Protein AF-A0A815DL14-F1 (afdb_monomer)

Mean predicted aligned error: 6.33 Å

pLDDT: mean 83.84, std 13.11, range [39.69, 95.31]

Nearest PDB structures (foldseek):
  3ohe-assembly1_B  TM=3.642E-01  e=9.836E-01  Marinobacter nauticus VT8
  4ux9-assembly2_B  TM=3.937E-01  e=1.873E+00  Homo sapiens
  3d70-assembly1_A-2  TM=2.519E-01  e=2.424E+00  synthetic construct
  8ozo-assembly1_A  TM=4.223E-01  e=8.244E+00  Populus tremula
  8eau-assembly1_a  TM=2.184E-01  e=8.244E+00  Saccharomyces cerevisiae

Foldseek 3Di:
DFWDKDKDKDQPLVDPDPDADDPVRVVVLLVQLQVCCCVPFVKHWDDDQDFDDDPVCSSRGMTMTTITGDQVQQWDQDPVRDTHHHDPVCSHVSVNVVSVVSSNVVRVVVVPD

Organism: NCBI:txid433720

Structure (mmCIF, N/CA/C/O backbone):
data_AF-A0A815DL14-F1
#
_entry.id   AF-A0A815DL14-F1
#
loop_
_atom_site.group_PDB
_atom_site.id
_atom_site.type_symbol
_atom_site.label_atom_id
_atom_site.label_alt_id
_atom_site.label_comp_id
_atom_site.label_asym_id
_atom_site.label_entity_id
_atom_site.label_seq_id
_atom_site.pdbx_PDB_ins_code
_atom_site.Cartn_x
_atom_site.Cartn_y
_atom_site.Cartn_z
_atom_site.occupancy
_atom_site.B_iso_or_equiv
_atom_site.auth_seq_id
_atom_site.auth_comp_id
_atom_site.auth_asym_id
_atom_site.auth_atom_id
_atom_site.pdbx_PDB_model_num
ATOM 1 N N . MET A 1 1 ? -15.765 -5.908 14.281 1.00 65.44 1 MET A N 1
ATOM 2 C CA . MET A 1 1 ? -15.862 -4.684 13.451 1.00 65.44 1 MET A CA 1
ATOM 3 C C . MET A 1 1 ? -15.475 -5.097 12.041 1.00 65.44 1 MET 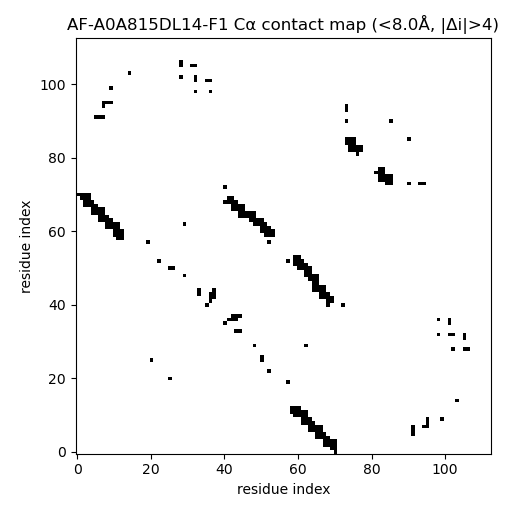A C 1
ATOM 5 O O . MET A 1 1 ? -14.468 -5.789 11.940 1.00 65.44 1 MET A O 1
ATOM 9 N N . PRO A 1 2 ? -16.282 -4.806 11.007 1.00 83.56 2 PRO A N 1
ATOM 10 C CA . PRO A 1 2 ? -15.973 -5.250 9.649 1.00 83.56 2 PRO A CA 1
ATOM 11 C C . PRO A 1 2 ? -14.632 -4.670 9.198 1.00 83.56 2 PRO A C 1
ATOM 13 O O . PRO A 1 2 ? -14.246 -3.587 9.651 1.00 83.56 2 PRO A O 1
ATOM 16 N N . ASN A 1 3 ? -13.929 -5.392 8.328 1.00 88.38 3 ASN A N 1
ATOM 17 C CA . ASN A 1 3 ? -12.731 -4.860 7.692 1.00 88.38 3 ASN A CA 1
ATOM 18 C C . ASN A 1 3 ? -13.071 -3.597 6.891 1.00 88.38 3 ASN A C 1
ATOM 20 O O . ASN A 1 3 ? -14.190 -3.438 6.401 1.00 88.38 3 ASN A O 1
ATOM 24 N N . TYR A 1 4 ? -12.103 -2.693 6.789 1.00 92.19 4 TYR A N 1
ATOM 25 C CA . TYR A 1 4 ? -12.218 -1.498 5.964 1.00 92.19 4 TYR A CA 1
ATOM 26 C C . TYR A 1 4 ? -11.618 -1.781 4.591 1.00 92.19 4 TYR A C 1
ATOM 28 O O . TYR A 1 4 ? -10.542 -2.368 4.494 1.00 92.19 4 TYR A O 1
ATOM 36 N N . GLU A 1 5 ? -12.320 -1.370 3.545 1.00 93.50 5 GLU A N 1
ATOM 37 C CA . GLU A 1 5 ? -11.875 -1.492 2.163 1.00 93.50 5 GLU A CA 1
ATOM 38 C C . GLU A 1 5 ? -11.507 -0.111 1.625 1.00 93.50 5 GLU A C 1
ATOM 40 O O . GLU A 1 5 ? -12.240 0.860 1.829 1.00 93.50 5 GLU A O 1
ATOM 45 N N . THR A 1 6 ? -10.370 -0.009 0.937 1.00 93.19 6 THR A N 1
ATOM 46 C CA . THR A 1 6 ? -9.959 1.247 0.305 1.00 93.19 6 THR A CA 1
ATOM 47 C C . THR A 1 6 ? -9.039 1.046 -0.890 1.00 93.19 6 THR A C 1
ATOM 49 O O . THR A 1 6 ? -8.495 -0.037 -1.110 1.00 93.19 6 THR A O 1
ATOM 52 N N . LYS A 1 7 ? -8.861 2.127 -1.655 1.00 93.06 7 LYS A N 1
ATOM 53 C CA . LYS A 1 7 ? -7.960 2.201 -2.806 1.00 93.06 7 LYS A CA 1
ATOM 54 C C . LYS A 1 7 ? -6.868 3.231 -2.551 1.00 93.06 7 LYS A C 1
ATOM 56 O O . LYS A 1 7 ? -7.162 4.394 -2.242 1.00 93.06 7 LYS A O 1
ATOM 61 N N . VAL A 1 8 ? -5.623 2.812 -2.741 1.00 91.50 8 VAL A N 1
ATOM 62 C CA . VAL A 1 8 ? -4.442 3.670 -2.631 1.00 91.50 8 VAL A CA 1
ATOM 63 C C . VAL A 1 8 ? -3.665 3.627 -3.934 1.00 91.50 8 VAL A C 1
ATOM 65 O O . VAL A 1 8 ? -3.475 2.561 -4.508 1.00 91.50 8 VAL A O 1
ATOM 68 N N . THR A 1 9 ? -3.214 4.793 -4.380 1.00 90.38 9 THR A N 1
ATOM 69 C CA . THR A 1 9 ? -2.229 4.933 -5.449 1.00 90.38 9 THR A CA 1
ATOM 70 C C . THR A 1 9 ? -1.018 5.630 -4.847 1.00 90.38 9 THR A C 1
ATOM 72 O O . THR A 1 9 ? -1.195 6.619 -4.135 1.00 90.38 9 THR A O 1
ATOM 75 N N . ILE A 1 10 ? 0.175 5.111 -5.107 1.00 89.44 10 ILE A N 1
ATOM 76 C CA . ILE A 1 10 ? 1.445 5.768 -4.790 1.00 89.44 10 ILE A CA 1
ATOM 77 C C . ILE A 1 10 ? 2.161 6.076 -6.099 1.00 89.44 10 ILE A C 1
ATOM 79 O O . ILE A 1 10 ? 2.204 5.214 -6.980 1.00 89.44 10 ILE A O 1
ATOM 83 N N . SER A 1 11 ? 2.671 7.298 -6.231 1.00 88.81 11 SER A N 1
ATOM 84 C CA . SER A 1 11 ? 3.513 7.662 -7.365 1.00 88.81 11 SER A CA 1
ATOM 85 C C . SER A 1 11 ? 4.927 7.167 -7.100 1.00 88.81 11 SER A C 1
ATOM 87 O O . SER A 1 11 ? 5.386 7.221 -5.963 1.00 88.81 11 SER A O 1
ATOM 89 N N . MET A 1 12 ? 5.644 6.699 -8.112 1.00 86.31 12 MET A N 1
ATOM 90 C CA . MET A 1 12 ? 7.053 6.348 -7.937 1.00 86.31 12 MET A CA 1
ATOM 91 C C . MET A 1 12 ? 7.929 7.597 -7.794 1.00 86.31 12 MET A C 1
ATOM 93 O O . MET A 1 12 ? 8.927 7.548 -7.082 1.00 86.31 12 MET A O 1
ATOM 97 N N . SER A 1 13 ? 7.491 8.736 -8.342 1.00 84.56 13 SER A N 1
ATOM 98 C CA . SER A 1 13 ? 8.124 10.048 -8.138 1.00 84.56 13 SER A CA 1
ATOM 99 C C . SER A 1 13 ? 8.047 10.570 -6.697 1.00 84.56 13 SER A C 1
ATOM 101 O O . SER A 1 13 ? 8.758 11.506 -6.343 1.00 84.56 13 SER A O 1
ATOM 103 N N . ASP A 1 14 ? 7.234 9.949 -5.834 1.00 84.50 14 ASP A N 1
ATOM 104 C CA . ASP A 1 14 ? 7.209 10.236 -4.394 1.00 84.50 14 ASP A CA 1
ATOM 105 C C . ASP A 1 14 ? 8.473 9.759 -3.652 1.00 84.50 14 ASP A C 1
ATOM 107 O O . ASP A 1 14 ? 8.645 10.076 -2.471 1.00 84.50 14 ASP A O 1
ATOM 111 N N . PHE A 1 15 ? 9.311 8.950 -4.303 1.00 86.06 15 PHE A N 1
ATOM 112 C CA . PHE A 1 15 ? 10.487 8.324 -3.714 1.00 86.06 15 PHE A CA 1
ATOM 113 C C . PHE A 1 15 ? 11.747 8.802 -4.446 1.00 86.06 15 PHE A C 1
ATOM 115 O O . PHE A 1 15 ? 11.778 8.860 -5.673 1.00 86.06 15 PHE A O 1
ATOM 122 N N . GLU A 1 16 ? 12.802 9.129 -3.697 1.00 77.75 16 GLU A N 1
ATOM 123 C CA . GLU A 1 16 ? 14.108 9.495 -4.260 1.00 77.75 16 GLU A CA 1
ATOM 124 C C . GLU A 1 16 ? 14.792 8.244 -4.839 1.00 77.75 16 GLU A C 1
ATOM 126 O O . GLU A 1 16 ? 15.563 7.555 -4.170 1.00 77.75 16 GLU A O 1
ATOM 131 N N . LEU A 1 17 ? 14.448 7.897 -6.080 1.00 75.81 17 LEU A N 1
ATOM 132 C CA . LEU A 1 17 ? 15.006 6.749 -6.788 1.00 75.81 17 LEU A CA 1
ATOM 133 C C . LEU A 1 17 ? 16.277 7.148 -7.548 1.00 75.81 17 LEU A C 1
ATOM 135 O O . LEU A 1 17 ? 16.282 8.105 -8.321 1.00 75.81 17 LEU A O 1
ATOM 139 N N . ASN A 1 18 ? 17.350 6.368 -7.385 1.00 66.62 18 ASN A N 1
ATOM 140 C CA . ASN A 1 18 ? 18.589 6.519 -8.154 1.00 66.62 18 ASN A CA 1
ATOM 141 C C . ASN A 1 18 ? 18.438 5.911 -9.561 1.00 66.62 18 ASN A C 1
ATOM 143 O O . ASN A 1 18 ? 19.084 4.921 -9.898 1.00 66.62 18 ASN A O 1
ATOM 147 N N . GLY A 1 19 ? 17.566 6.502 -10.379 1.00 70.50 19 GLY A N 1
ATOM 148 C CA . GLY A 1 19 ? 17.276 6.065 -11.747 1.00 70.50 19 GLY A CA 1
ATOM 149 C C . GLY A 1 19 ? 15.887 5.448 -11.925 1.00 70.50 19 GLY A C 1
ATOM 150 O O . GLY A 1 19 ? 15.117 5.304 -10.977 1.00 70.50 19 GLY A O 1
ATOM 151 N N . LYS A 1 20 ? 15.561 5.112 -13.178 1.00 74.31 20 LYS A N 1
ATOM 152 C CA . LYS A 1 20 ? 14.251 4.566 -13.563 1.00 74.31 20 LYS A CA 1
ATOM 153 C C . LYS A 1 20 ? 14.153 3.087 -13.202 1.00 74.31 20 LYS A C 1
ATOM 155 O O . LYS A 1 20 ? 15.085 2.335 -13.485 1.00 74.31 20 LYS A O 1
ATOM 160 N N . MET A 1 21 ? 13.009 2.663 -12.665 1.00 79.31 21 MET A N 1
ATOM 161 C CA . MET A 1 21 ? 12.711 1.239 -12.508 1.00 79.31 21 MET A CA 1
ATOM 162 C C . MET A 1 21 ? 12.196 0.653 -13.817 1.00 79.31 21 MET A C 1
ATOM 164 O O . MET A 1 21 ? 11.303 1.201 -14.455 1.00 79.31 21 MET A O 1
ATOM 168 N N . ASN A 1 22 ? 12.713 -0.504 -14.207 1.00 82.38 22 ASN A N 1
ATOM 169 C CA . ASN A 1 22 ? 12.101 -1.283 -15.275 1.00 82.38 22 ASN A CA 1
ATOM 170 C C . ASN A 1 22 ? 10.869 -2.060 -14.763 1.00 82.38 22 ASN A C 1
ATOM 172 O O . ASN A 1 22 ? 10.647 -2.227 -13.563 1.00 82.38 22 ASN A O 1
ATOM 176 N N . ASN A 1 23 ? 10.078 -2.612 -15.687 1.00 80.31 23 ASN A N 1
ATOM 177 C CA . ASN A 1 23 ? 8.846 -3.340 -15.351 1.00 80.31 23 ASN A CA 1
ATOM 178 C C . ASN A 1 23 ? 9.069 -4.535 -14.404 1.00 80.31 23 ASN A C 1
ATOM 180 O O . ASN A 1 23 ? 8.181 -4.871 -13.620 1.00 80.31 23 ASN A O 1
ATOM 184 N N . ILE A 1 24 ? 10.231 -5.195 -14.473 1.00 84.31 24 ILE A N 1
ATOM 185 C CA . ILE A 1 24 ? 10.557 -6.334 -13.603 1.00 84.31 24 ILE A CA 1
ATOM 186 C C . ILE A 1 24 ? 10.823 -5.839 -12.179 1.00 84.31 24 ILE A C 1
ATOM 188 O O . ILE A 1 24 ? 10.346 -6.450 -11.223 1.00 84.31 24 ILE A O 1
ATOM 192 N N . GLU A 1 25 ? 11.555 -4.738 -12.027 1.00 86.44 25 GLU A N 1
ATOM 193 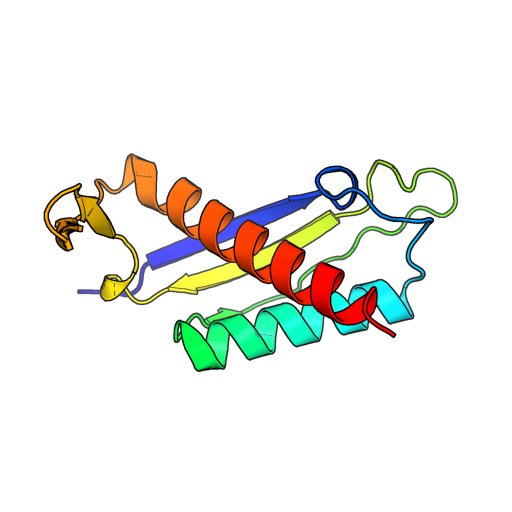C CA . GLU A 1 25 ? 11.816 -4.093 -10.735 1.00 86.44 25 GLU A CA 1
ATOM 194 C C . GLU A 1 25 ? 10.523 -3.588 -10.101 1.00 86.44 25 GLU A C 1
ATOM 196 O O . GLU A 1 25 ? 10.259 -3.897 -8.938 1.00 86.44 25 GLU A O 1
ATOM 201 N N . LEU A 1 26 ? 9.663 -2.931 -10.882 1.00 85.88 26 LEU A N 1
ATOM 202 C CA . LEU A 1 26 ? 8.371 -2.447 -10.405 1.00 85.88 26 LEU A CA 1
ATOM 203 C C . LEU A 1 26 ? 7.459 -3.601 -9.958 1.00 85.88 26 LEU A C 1
ATOM 205 O O . LEU A 1 26 ? 6.831 -3.537 -8.899 1.00 85.88 26 LEU A O 1
ATOM 209 N N . PHE A 1 27 ? 7.423 -4.699 -10.721 1.00 86.00 27 PHE A N 1
ATOM 210 C CA . PHE A 1 27 ? 6.676 -5.896 -10.334 1.00 86.00 27 PHE A CA 1
ATOM 211 C C . PHE A 1 27 ? 7.237 -6.535 -9.054 1.00 86.00 27 PHE A C 1
ATOM 213 O O . PHE A 1 27 ? 6.476 -6.897 -8.154 1.00 86.00 27 PHE A O 1
ATOM 220 N N . ARG A 1 28 ? 8.567 -6.636 -8.924 1.00 88.81 28 ARG A N 1
ATOM 221 C CA . ARG A 1 28 ? 9.215 -7.134 -7.700 1.00 88.81 28 ARG A CA 1
ATOM 222 C C . ARG A 1 28 ? 8.861 -6.261 -6.502 1.00 88.81 28 ARG A C 1
ATOM 224 O O . ARG A 1 28 ? 8.424 -6.803 -5.488 1.00 88.81 28 ARG A O 1
ATOM 231 N N . LEU A 1 29 ? 8.953 -4.941 -6.635 1.00 90.44 29 LEU A N 1
ATOM 232 C CA . LEU A 1 29 ? 8.563 -3.997 -5.593 1.00 90.44 29 LEU A CA 1
ATOM 233 C C . LEU A 1 29 ? 7.098 -4.199 -5.184 1.00 90.44 29 LEU A C 1
ATOM 235 O O . LEU A 1 29 ? 6.808 -4.368 -4.000 1.00 90.44 29 LEU A O 1
ATOM 239 N N . TYR A 1 30 ? 6.183 -4.270 -6.154 1.00 89.75 30 TYR A N 1
ATOM 240 C CA . TYR A 1 30 ? 4.766 -4.532 -5.899 1.00 89.75 30 TYR A CA 1
ATOM 241 C C . TYR A 1 30 ? 4.552 -5.819 -5.089 1.00 89.75 30 TYR A C 1
ATOM 243 O O . TYR A 1 30 ? 3.845 -5.807 -4.078 1.00 89.75 30 TYR A O 1
ATOM 251 N N . THR A 1 31 ? 5.182 -6.928 -5.492 1.00 90.25 31 THR A N 1
ATOM 252 C CA . THR A 1 31 ? 5.044 -8.209 -4.778 1.00 90.25 31 THR A CA 1
ATOM 253 C C . THR A 1 31 ? 5.619 -8.155 -3.362 1.00 90.25 31 THR A C 1
ATOM 255 O O . THR A 1 31 ? 4.991 -8.667 -2.434 1.00 90.25 31 THR A O 1
ATOM 258 N N . GLN A 1 32 ? 6.754 -7.475 -3.165 1.00 92.88 32 GLN A N 1
ATOM 259 C CA . GLN A 1 32 ? 7.366 -7.280 -1.849 1.00 92.88 32 GLN A CA 1
ATOM 260 C C . GLN A 1 32 ? 6.474 -6.439 -0.929 1.00 92.88 32 GLN A C 1
ATOM 262 O O . GLN A 1 32 ? 6.289 -6.804 0.233 1.00 92.88 32 GLN A O 1
ATOM 267 N N . ILE A 1 33 ? 5.858 -5.368 -1.446 1.00 92.69 33 ILE A N 1
ATOM 268 C CA . ILE A 1 33 ? 4.885 -4.556 -0.700 1.00 92.69 33 ILE A CA 1
ATOM 269 C C . ILE A 1 33 ? 3.695 -5.425 -0.280 1.00 92.69 33 ILE A C 1
ATOM 271 O O . ILE A 1 33 ? 3.342 -5.452 0.899 1.00 92.69 33 ILE A O 1
ATOM 275 N N . CYS A 1 34 ? 3.110 -6.188 -1.210 1.00 91.81 34 CYS A N 1
ATOM 276 C CA . CYS A 1 34 ? 1.980 -7.074 -0.917 1.00 91.81 34 CYS A CA 1
ATOM 277 C C . CYS A 1 34 ? 2.321 -8.090 0.184 1.00 91.81 34 CYS A C 1
ATOM 279 O O . CYS A 1 34 ? 1.563 -8.252 1.143 1.00 91.81 34 CYS A O 1
ATOM 281 N N . GLN A 1 35 ? 3.477 -8.748 0.072 1.00 92.06 35 GLN A N 1
ATOM 282 C CA . GLN A 1 35 ? 3.936 -9.733 1.049 1.00 92.06 35 GLN A CA 1
ATOM 283 C C . GLN A 1 35 ? 4.174 -9.094 2.422 1.00 92.06 35 GLN A C 1
ATOM 285 O O . GLN A 1 35 ? 3.738 -9.635 3.441 1.00 92.06 35 GLN A O 1
ATOM 290 N N . TYR A 1 36 ? 4.824 -7.928 2.462 1.00 93.75 36 TYR A N 1
ATOM 291 C CA . TYR A 1 36 ? 5.093 -7.218 3.708 1.00 93.75 36 TYR A CA 1
ATOM 292 C C . TYR A 1 36 ? 3.797 -6.799 4.407 1.00 93.75 36 TYR A C 1
ATOM 294 O O . TYR A 1 36 ? 3.647 -7.019 5.612 1.00 93.75 36 TYR A O 1
ATOM 302 N N . LEU A 1 37 ? 2.844 -6.239 3.661 1.00 92.94 37 LEU A N 1
ATOM 303 C CA . LEU A 1 37 ? 1.559 -5.786 4.192 1.00 92.94 37 LEU A CA 1
ATOM 304 C C . LEU A 1 37 ? 0.715 -6.946 4.736 1.00 92.94 37 LEU A C 1
ATOM 306 O O . LEU A 1 37 ? 0.150 -6.837 5.830 1.00 92.94 37 LEU A O 1
ATOM 310 N N . SER A 1 38 ? 0.695 -8.080 4.032 1.00 91.25 38 SER A N 1
ATOM 311 C CA . SER A 1 38 ? 0.031 -9.299 4.500 1.00 91.25 38 SER A CA 1
ATOM 312 C C . SER A 1 38 ? 0.663 -9.819 5.796 1.00 91.25 38 SER A C 1
ATOM 314 O O . SER A 1 38 ? -0.038 -10.024 6.787 1.00 91.25 38 SER A O 1
ATOM 316 N N . ASN A 1 39 ? 1.991 -9.961 5.830 1.00 90.69 39 ASN A N 1
ATOM 317 C CA . ASN A 1 39 ? 2.696 -10.580 6.956 1.00 90.69 39 ASN A CA 1
ATOM 318 C C . ASN A 1 39 ? 2.718 -9.709 8.220 1.00 90.69 39 ASN A C 1
ATOM 320 O O . ASN A 1 39 ? 2.613 -10.234 9.326 1.00 90.69 39 ASN A O 1
ATOM 324 N N . ASN A 1 40 ? 2.856 -8.388 8.073 1.00 91.12 40 ASN A N 1
ATOM 325 C CA . ASN A 1 40 ? 3.066 -7.487 9.211 1.00 91.12 40 ASN A CA 1
ATOM 326 C C . ASN A 1 40 ? 1.783 -6.785 9.659 1.00 91.12 40 ASN A C 1
ATOM 328 O O . ASN A 1 40 ? 1.615 -6.504 10.846 1.00 91.12 40 ASN A O 1
ATOM 332 N N . TYR A 1 41 ? 0.858 -6.530 8.731 1.00 88.06 41 TYR A N 1
ATOM 333 C CA . TYR A 1 41 ? -0.367 -5.791 9.021 1.00 88.06 41 TYR A CA 1
ATOM 334 C C . TYR A 1 41 ? -1.640 -6.624 8.827 1.00 88.06 41 TYR A C 1
ATOM 336 O O . TYR A 1 41 ? -2.724 -6.162 9.178 1.00 88.06 41 TYR A O 1
ATOM 344 N N . GLY A 1 42 ? -1.584 -7.856 8.315 1.00 85.62 42 GLY A N 1
ATOM 345 C CA . GLY A 1 42 ? -2.811 -8.586 7.966 1.00 85.62 42 GLY A CA 1
ATOM 346 C C . GLY A 1 42 ? -3.705 -7.767 7.026 1.00 85.62 42 GLY A C 1
ATOM 347 O O . GLY A 1 42 ? -4.928 -7.753 7.183 1.00 85.62 42 GLY A O 1
ATOM 348 N N . MET A 1 43 ? -3.071 -6.997 6.135 1.00 90.88 43 MET A N 1
ATOM 349 C CA . MET A 1 43 ? -3.727 -6.268 5.060 1.00 90.88 43 MET A CA 1
ATOM 350 C C . MET A 1 43 ? -3.742 -7.153 3.825 1.00 90.88 43 MET A C 1
ATOM 352 O O . MET A 1 43 ? -2.690 -7.579 3.352 1.00 90.88 43 MET A O 1
ATOM 356 N N . TYR A 1 44 ? -4.933 -7.415 3.303 1.00 88.62 44 TYR A N 1
ATOM 357 C CA . TYR A 1 44 ? -5.114 -8.268 2.139 1.00 88.62 44 TYR A CA 1
ATOM 358 C C . TYR A 1 44 ? -5.285 -7.397 0.907 1.00 88.62 44 TYR A C 1
ATOM 360 O O . TYR A 1 44 ? -6.199 -6.575 0.846 1.00 88.62 44 TYR A O 1
ATOM 368 N N . ILE A 1 45 ? -4.403 -7.576 -0.070 1.00 87.12 45 ILE A N 1
ATOM 369 C CA . ILE A 1 45 ? -4.484 -6.871 -1.347 1.00 87.12 45 ILE A CA 1
ATOM 370 C C . ILE A 1 45 ? -5.279 -7.749 -2.300 1.00 87.12 45 ILE A C 1
ATOM 372 O O . ILE A 1 45 ? -4.890 -8.883 -2.572 1.00 87.12 45 ILE A O 1
ATOM 376 N N . PHE A 1 46 ? -6.412 -7.246 -2.778 1.00 77.62 46 PHE A N 1
ATOM 377 C CA . PHE A 1 46 ? -7.316 -8.009 -3.625 1.00 77.62 46 PHE A CA 1
ATOM 378 C C . PHE A 1 46 ? -7.712 -7.160 -4.833 1.00 77.62 46 PHE A C 1
ATOM 380 O O . PHE A 1 46 ? -8.430 -6.173 -4.729 1.00 77.62 46 PHE A O 1
ATOM 387 N N . SER A 1 47 ? -7.230 -7.586 -5.998 1.00 55.28 47 SER A N 1
ATOM 388 C CA . SER A 1 47 ? -7.416 -7.025 -7.344 1.00 55.28 47 SER A CA 1
ATOM 389 C C . SER A 1 47 ? -6.378 -5.998 -7.823 1.00 55.28 47 SER A C 1
ATOM 391 O O . SER A 1 47 ? -6.213 -4.907 -7.277 1.00 55.28 47 SER A O 1
ATOM 393 N N . THR A 1 48 ? -5.703 -6.437 -8.894 1.00 50.88 48 THR A N 1
ATO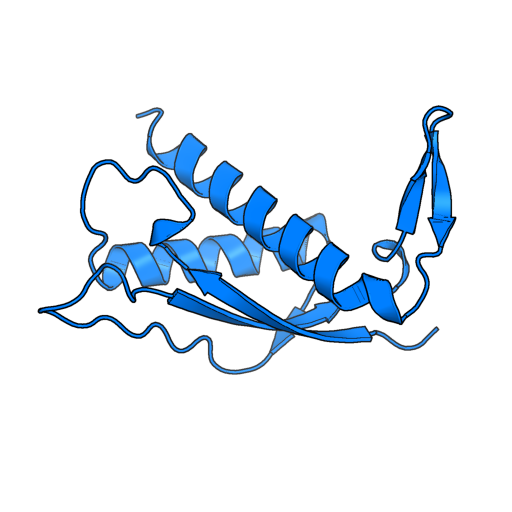M 394 C CA . THR A 1 48 ? -4.995 -5.705 -9.954 1.00 50.88 48 THR A CA 1
ATOM 395 C C . THR A 1 48 ? -4.385 -4.371 -9.544 1.00 50.88 48 THR A C 1
ATOM 397 O O . THR A 1 48 ? -4.959 -3.305 -9.789 1.00 50.88 48 THR A O 1
ATOM 400 N N . GLY A 1 49 ? -3.171 -4.437 -8.995 1.00 48.31 49 GLY A N 1
ATOM 401 C CA . GLY A 1 49 ? -2.252 -3.323 -9.152 1.00 48.31 49 GLY A CA 1
ATOM 402 C C . GLY A 1 49 ? -1.913 -3.186 -10.626 1.00 48.31 49 GLY A C 1
ATOM 403 O O . GLY A 1 49 ? -1.244 -4.040 -11.197 1.00 48.31 49 GLY A O 1
ATOM 404 N N . LEU A 1 50 ? -2.461 -2.154 -11.259 1.00 54.69 50 LEU A N 1
ATOM 405 C CA . LEU A 1 50 ? -2.023 -1.734 -12.578 1.00 54.69 50 LEU A CA 1
ATOM 406 C C . LEU A 1 50 ? -0.814 -0.828 -12.344 1.00 54.69 50 LEU A C 1
ATOM 408 O O . LEU A 1 50 ? -0.976 0.242 -11.760 1.00 54.69 50 LEU A O 1
ATOM 412 N N . GLY A 1 51 ? 0.373 -1.300 -12.720 1.00 53.50 51 GLY A N 1
ATOM 413 C CA . GLY A 1 51 ? 1.515 -0.424 -12.946 1.00 53.50 51 GLY A CA 1
ATOM 414 C C . GLY A 1 51 ? 1.353 0.176 -14.334 1.00 53.50 51 GLY A C 1
ATOM 415 O O . GLY A 1 51 ? 1.268 -0.572 -15.309 1.00 53.50 51 GLY A O 1
ATOM 416 N N . TYR A 1 52 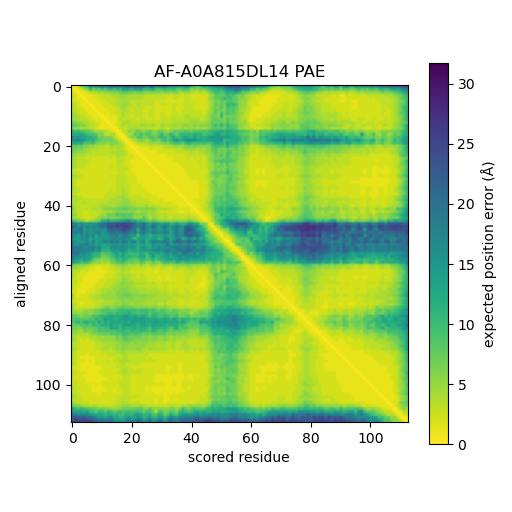? 1.213 1.494 -14.423 1.00 61.47 52 TYR A N 1
ATOM 417 C CA . TYR A 1 52 ? 1.381 2.180 -15.698 1.00 61.47 52 TYR A CA 1
ATOM 418 C C . TYR A 1 52 ? 2.871 2.464 -15.846 1.00 61.47 52 TYR A C 1
ATOM 420 O O . TYR A 1 52 ? 3.429 3.112 -14.972 1.00 61.47 52 TYR A O 1
ATOM 428 N N . CYS A 1 53 ? 3.482 1.927 -16.901 1.00 57.22 53 CYS A N 1
ATOM 429 C CA . CYS A 1 53 ? 4.882 2.161 -17.234 1.00 57.22 53 CYS A CA 1
ATOM 430 C C . CYS A 1 53 ? 4.918 2.790 -18.625 1.00 57.22 53 CYS A C 1
ATOM 432 O O . CYS A 1 53 ? 4.840 2.073 -19.632 1.00 57.22 53 CYS A O 1
ATOM 434 N N . CYS A 1 54 ? 4.960 4.117 -18.705 1.00 54.78 54 CYS A N 1
ATOM 435 C CA . CYS A 1 54 ? 5.119 4.778 -19.994 1.00 54.78 54 CYS A CA 1
ATOM 436 C C . CYS A 1 54 ? 6.603 4.819 -20.339 1.00 54.78 54 CYS A C 1
ATOM 438 O O . CYS A 1 54 ? 7.415 5.317 -19.568 1.00 54.78 54 CYS A O 1
ATOM 440 N N . LYS A 1 55 ? 6.970 4.337 -21.528 1.00 55.22 55 LYS A N 1
ATOM 441 C CA . LYS A 1 55 ? 8.364 4.396 -21.996 1.00 55.22 55 LYS A CA 1
ATOM 442 C C . LYS A 1 55 ? 8.883 5.838 -22.125 1.00 55.22 55 LYS A C 1
ATOM 444 O O . LYS A 1 55 ? 10.092 6.043 -22.055 1.00 55.22 55 LYS A O 1
ATOM 449 N N . ASP A 1 56 ? 7.962 6.788 -22.284 1.00 61.66 56 ASP A N 1
ATOM 450 C CA . ASP A 1 56 ? 8.234 8.199 -22.555 1.00 61.66 56 ASP A CA 1
ATOM 451 C C . ASP A 1 56 ? 7.923 9.121 -21.357 1.00 61.66 56 ASP A C 1
ATOM 453 O O . ASP A 1 56 ? 8.175 10.318 -21.449 1.00 61.66 56 ASP A O 1
ATOM 457 N N . ASP A 1 57 ? 7.369 8.591 -20.255 1.00 63.81 57 ASP A N 1
ATOM 458 C CA . ASP A 1 57 ? 6.873 9.393 -19.126 1.00 63.81 57 ASP A CA 1
ATOM 459 C C . ASP A 1 57 ? 6.857 8.593 -17.808 1.00 63.81 57 ASP A C 1
ATOM 461 O O . ASP A 1 57 ? 5.825 8.109 -17.338 1.00 63.81 57 ASP A O 1
ATOM 465 N N . ASP A 1 58 ? 8.049 8.412 -17.251 1.00 61.72 58 ASP A N 1
ATOM 466 C CA . ASP A 1 58 ? 8.328 7.723 -15.986 1.00 61.72 58 ASP A CA 1
ATOM 467 C C . ASP A 1 58 ? 7.986 8.557 -14.744 1.00 61.72 58 ASP A C 1
ATOM 469 O O . ASP A 1 58 ? 7.862 8.010 -13.649 1.00 61.72 58 ASP A O 1
ATOM 473 N N . GLU A 1 59 ? 7.768 9.868 -14.896 1.00 63.72 59 GLU A N 1
ATOM 474 C CA . GLU A 1 59 ? 7.232 10.714 -13.818 1.00 63.72 59 GLU A CA 1
ATOM 475 C C . GLU A 1 59 ? 5.825 10.265 -13.390 1.00 63.72 59 GLU A C 1
ATOM 477 O O . GLU A 1 59 ? 5.394 10.540 -12.264 1.00 63.72 59 GLU A O 1
ATOM 482 N N . ASN A 1 60 ? 5.140 9.534 -14.276 1.00 70.31 60 ASN A N 1
ATOM 483 C CA . ASN A 1 60 ? 3.800 8.997 -14.094 1.00 70.31 60 ASN A CA 1
ATOM 484 C C . ASN A 1 60 ? 3.762 7.501 -13.744 1.00 70.31 60 ASN A C 1
ATOM 486 O O . ASN A 1 60 ? 2.674 6.915 -13.725 1.00 70.31 60 ASN A O 1
ATOM 490 N N . ASP A 1 61 ? 4.900 6.876 -13.432 1.00 80.06 61 ASP A N 1
ATOM 491 C CA . ASP A 1 61 ? 4.902 5.506 -12.924 1.00 80.06 61 ASP A CA 1
ATOM 492 C C . ASP A 1 61 ? 4.214 5.464 -11.554 1.00 80.06 61 ASP A C 1
ATOM 494 O O . ASP A 1 61 ? 4.562 6.198 -10.628 1.00 80.06 61 ASP A O 1
ATOM 498 N N . PHE A 1 62 ? 3.222 4.586 -11.394 1.00 85.81 62 PHE A N 1
ATOM 499 C CA . PHE A 1 62 ? 2.490 4.451 -10.135 1.00 85.81 62 PHE A CA 1
ATOM 500 C C . PHE A 1 62 ? 2.174 3.000 -9.792 1.00 85.81 62 PHE A C 1
ATOM 502 O O . PHE A 1 62 ? 1.986 2.149 -10.662 1.00 85.81 62 PHE A O 1
ATOM 509 N N . LEU A 1 63 ? 2.017 2.734 -8.495 1.00 88.69 63 LEU A N 1
ATOM 510 C CA . LEU A 1 63 ? 1.455 1.488 -7.984 1.00 88.69 63 LEU A CA 1
ATOM 511 C C . LEU A 1 63 ? 0.079 1.750 -7.381 1.00 88.69 63 LEU A C 1
ATOM 513 O O . LEU A 1 63 ? -0.098 2.631 -6.538 1.00 88.69 63 LEU A O 1
ATOM 517 N N . LYS A 1 64 ? -0.907 0.955 -7.794 1.00 89.81 64 LYS A N 1
ATOM 518 C CA . LYS A 1 64 ? -2.273 1.009 -7.269 1.00 89.81 64 LYS A CA 1
ATOM 519 C C . LYS A 1 64 ? -2.593 -0.241 -6.460 1.00 89.81 64 LYS A C 1
ATOM 521 O O . LYS A 1 64 ? -2.268 -1.352 -6.861 1.00 89.81 64 LYS A O 1
ATOM 526 N N . PHE A 1 65 ? -3.290 -0.070 -5.347 1.00 90.56 65 PHE A N 1
ATOM 527 C CA . PHE A 1 65 ? -3.665 -1.145 -4.443 1.00 90.56 65 PHE A CA 1
ATOM 528 C C . PHE A 1 65 ? -5.135 -1.025 -4.051 1.00 90.56 65 PHE A C 1
ATOM 530 O O . PHE A 1 65 ? -5.588 0.037 -3.623 1.00 90.56 65 PHE A O 1
ATOM 537 N N . ASN A 1 66 ? -5.861 -2.134 -4.154 1.00 91.75 66 ASN A N 1
ATOM 538 C CA . ASN A 1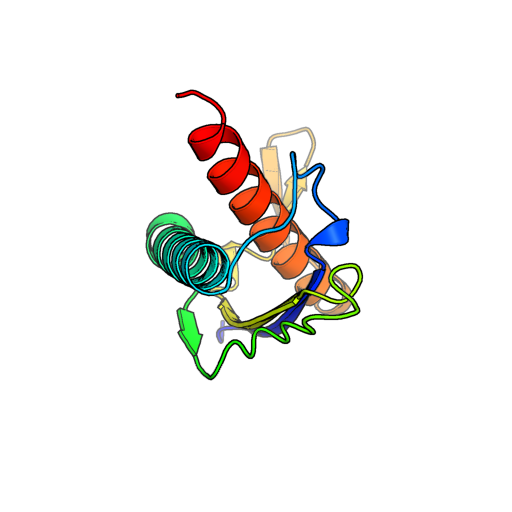 66 ? -7.175 -2.316 -3.547 1.00 91.75 66 ASN A CA 1
ATOM 539 C C . ASN A 1 66 ? -6.978 -3.198 -2.308 1.00 91.7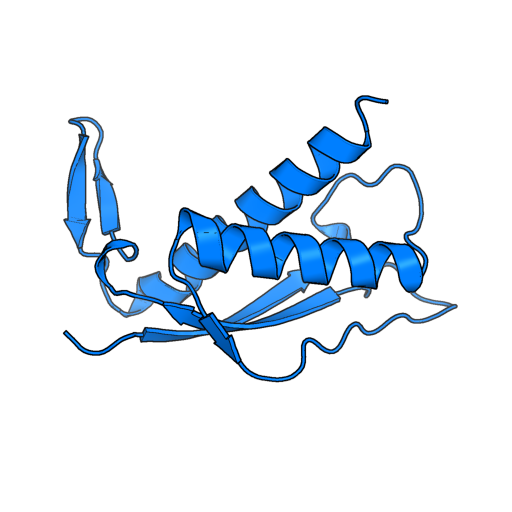5 66 ASN A C 1
ATOM 541 O O . ASN A 1 66 ? -6.445 -4.305 -2.417 1.00 91.75 66 ASN A O 1
ATOM 545 N N . ILE A 1 67 ? -7.307 -2.676 -1.126 1.00 92.00 67 ILE A N 1
ATOM 546 C CA . ILE A 1 67 ? -6.842 -3.230 0.151 1.00 92.00 67 ILE A CA 1
ATOM 547 C C . ILE A 1 67 ? -8.004 -3.431 1.107 1.00 92.00 67 ILE A C 1
ATOM 549 O O . ILE A 1 67 ? -8.817 -2.530 1.308 1.00 92.00 67 ILE A O 1
ATOM 553 N N . LEU A 1 68 ? -8.009 -4.596 1.751 1.00 93.75 68 LEU A N 1
ATOM 554 C CA . LEU A 1 68 ? -8.827 -4.917 2.907 1.00 93.75 68 LEU A CA 1
ATOM 555 C C . LEU A 1 68 ? -7.942 -4.870 4.154 1.00 93.75 68 LEU A C 1
ATOM 557 O O . LEU A 1 68 ? -6.990 -5.641 4.275 1.00 93.75 68 LEU A O 1
ATOM 561 N N . ILE A 1 69 ? -8.256 -3.984 5.095 1.00 92.50 69 ILE A N 1
ATOM 562 C CA . ILE A 1 69 ? -7.472 -3.780 6.318 1.00 92.50 69 ILE A CA 1
ATOM 563 C C . ILE A 1 69 ? -8.307 -4.058 7.566 1.00 92.50 69 ILE A C 1
ATOM 565 O O . ILE A 1 69 ? -9.455 -3.621 7.701 1.00 92.50 69 ILE A O 1
ATOM 569 N N . HIS A 1 70 ? -7.699 -4.764 8.521 1.00 90.81 70 HIS A N 1
ATOM 570 C CA . HIS A 1 70 ? -8.296 -4.967 9.833 1.00 90.81 70 HIS A CA 1
ATOM 571 C C . HIS A 1 70 ? -8.320 -3.643 10.629 1.00 90.81 70 HIS A C 1
ATOM 573 O O . HIS A 1 70 ? -7.262 -3.027 10.799 1.00 90.81 70 HIS A O 1
ATOM 579 N N . PRO A 1 71 ? -9.452 -3.229 11.237 1.00 89.38 71 PRO A N 1
ATOM 580 C CA . PRO A 1 71 ? -9.584 -1.927 11.910 1.00 89.38 71 PRO A CA 1
ATOM 581 C C . PRO A 1 71 ? -8.615 -1.671 13.074 1.00 89.38 71 PRO A C 1
ATOM 583 O O . PRO A 1 71 ? -8.484 -0.540 13.529 1.00 89.38 71 PRO A O 1
ATOM 586 N N . LYS A 1 72 ? -7.907 -2.704 13.552 1.00 91.00 72 LYS A N 1
ATOM 587 C CA . LYS A 1 72 ? -6.867 -2.587 14.595 1.00 91.00 72 LYS A CA 1
ATOM 588 C C . LYS A 1 72 ? -5.704 -1.667 14.200 1.00 91.00 72 LYS A C 1
ATOM 590 O O . LYS A 1 72 ? -4.995 -1.199 15.084 1.00 91.00 72 LYS A O 1
ATOM 595 N N . TRP A 1 73 ? -5.511 -1.446 12.900 1.00 91.50 73 TRP A N 1
ATOM 596 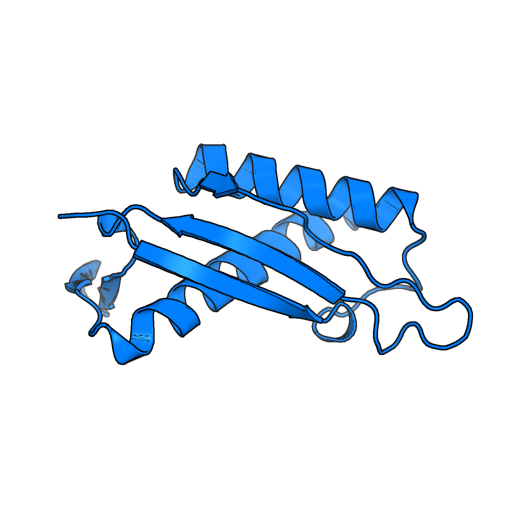C CA . TRP A 1 73 ? -4.476 -0.573 12.336 1.00 91.50 73 TRP A CA 1
ATOM 597 C C . TRP A 1 73 ? -4.982 0.827 11.990 1.00 91.50 73 TRP A C 1
ATOM 599 O O . TRP A 1 73 ? -4.192 1.695 11.641 1.00 91.50 73 TRP A O 1
ATOM 609 N N . LEU A 1 74 ? -6.290 1.065 12.111 1.00 93.06 74 LEU A N 1
ATOM 610 C CA . LEU A 1 74 ? -6.918 2.365 11.875 1.00 93.06 74 LEU A CA 1
ATOM 611 C C . LEU A 1 74 ? -6.961 3.154 13.185 1.00 93.06 74 LEU A C 1
ATOM 613 O O . LEU A 1 74 ? -8.019 3.537 13.692 1.00 93.06 74 LEU A O 1
ATOM 617 N N . VAL A 1 75 ? -5.778 3.317 13.767 1.00 93.19 75 VAL A N 1
ATOM 618 C CA . VAL A 1 75 ? -5.550 3.979 15.047 1.00 93.19 75 VAL A CA 1
ATOM 619 C C . VAL A 1 75 ? -4.330 4.887 14.934 1.00 93.19 75 VAL A C 1
ATOM 621 O O . VAL A 1 75 ? -3.387 4.567 14.211 1.00 93.19 75 VAL A O 1
ATOM 624 N N . ASN A 1 76 ? -4.331 5.981 15.685 1.00 88.88 76 ASN A N 1
ATOM 625 C CA . ASN A 1 76 ? -3.127 6.749 15.973 1.00 88.88 76 ASN A CA 1
ATOM 626 C C . ASN A 1 76 ? -2.589 6.359 17.345 1.00 88.88 76 ASN A C 1
ATOM 628 O O . ASN A 1 76 ? -3.352 5.994 18.238 1.00 88.88 76 ASN A O 1
ATOM 632 N N . ILE A 1 77 ? -1.270 6.415 17.493 1.00 86.81 77 ILE A N 1
ATOM 633 C CA . ILE A 1 77 ? -0.601 6.262 18.780 1.00 86.81 77 ILE A CA 1
ATOM 634 C C . ILE A 1 77 ? -0.283 7.674 19.257 1.00 86.81 77 ILE A C 1
ATOM 636 O O . ILE A 1 77 ? 0.402 8.418 18.557 1.00 86.81 77 ILE A O 1
ATOM 640 N N . ASP A 1 78 ? -0.834 8.071 20.399 1.00 85.38 78 ASP A N 1
ATOM 641 C CA . ASP A 1 78 ? -0.533 9.378 20.972 1.00 85.38 78 ASP A CA 1
ATOM 642 C C . ASP A 1 78 ? 0.871 9.421 21.601 1.00 85.38 78 ASP A C 1
ATOM 644 O O . ASP A 1 78 ? 1.587 8.420 21.673 1.00 85.38 78 ASP A O 1
ATOM 648 N N . LYS A 1 79 ? 1.276 10.602 22.084 1.00 85.94 79 LYS A N 1
ATOM 649 C CA . LYS A 1 79 ? 2.585 10.815 22.728 1.00 85.94 79 LYS A CA 1
ATOM 650 C C . LYS A 1 79 ? 2.819 9.923 23.956 1.00 85.94 79 LYS A C 1
ATOM 652 O O . LYS A 1 79 ? 3.963 9.753 24.361 1.00 85.94 79 LYS A O 1
ATOM 657 N N . ASN A 1 80 ? 1.758 9.352 24.526 1.00 87.88 80 ASN A N 1
ATOM 658 C CA . ASN A 1 80 ? 1.800 8.484 25.697 1.00 87.88 80 ASN A CA 1
ATOM 659 C C . ASN A 1 80 ? 1.733 6.993 25.317 1.00 87.88 80 ASN A C 1
ATOM 661 O O . ASN A 1 80 ? 1.612 6.139 26.195 1.00 87.88 80 ASN A O 1
ATOM 665 N N . GLY A 1 81 ? 1.780 6.662 24.023 1.00 85.81 81 GLY A N 1
ATOM 666 C CA . GLY A 1 81 ? 1.704 5.289 23.534 1.00 85.81 81 GLY A CA 1
ATOM 667 C C . GLY A 1 81 ? 0.284 4.713 23.479 1.00 85.81 81 GLY A C 1
ATOM 668 O O . GLY A 1 81 ? 0.126 3.529 23.168 1.00 85.81 81 GLY A O 1
ATOM 669 N N . GLN A 1 82 ? -0.760 5.501 23.762 1.00 89.81 82 GLN A N 1
ATOM 670 C CA . GLN A 1 82 ? -2.134 5.003 23.738 1.00 89.81 82 GLN A CA 1
ATOM 671 C C . GLN A 1 82 ? -2.712 5.021 22.323 1.00 89.81 82 GLN A C 1
ATOM 673 O O . GLN A 1 82 ? -2.536 5.966 21.555 1.00 89.81 82 GLN A O 1
ATOM 678 N N . LYS A 1 83 ? -3.440 3.953 21.983 1.00 90.69 83 LYS A N 1
ATOM 679 C CA . LYS A 1 83 ? -4.104 3.802 20.685 1.00 90.69 83 LYS A CA 1
ATOM 680 C C . LYS A 1 83 ? -5.450 4.515 20.692 1.00 90.69 83 LYS A C 1
ATOM 682 O O . LYS A 1 83 ? -6.380 4.076 21.366 1.00 90.69 83 LYS A O 1
ATOM 687 N N . GLN A 1 84 ? -5.581 5.546 19.872 1.00 91.69 84 GLN A N 1
ATOM 688 C CA . GLN A 1 84 ? -6.831 6.255 19.631 1.00 91.69 84 GLN A CA 1
ATOM 689 C C . GLN A 1 84 ? -7.400 5.847 18.274 1.00 91.69 84 GLN A C 1
ATOM 691 O O . GLN A 1 84 ? -6.698 5.860 17.265 1.00 91.69 84 GLN A O 1
ATOM 696 N N . LYS A 1 85 ? -8.676 5.449 18.238 1.00 91.62 85 LYS A N 1
ATOM 697 C CA . LYS A 1 85 ? -9.344 5.081 16.981 1.00 91.62 85 LYS A CA 1
ATOM 698 C C . LYS A 1 85 ? -9.452 6.297 16.073 1.00 91.62 85 LYS A C 1
ATOM 700 O O . LYS A 1 85 ? -9.945 7.336 16.496 1.00 91.62 85 LYS A O 1
ATOM 705 N N . LEU A 1 86 ? -9.060 6.122 14.817 1.00 94.00 86 LEU A N 1
ATOM 706 C CA . LEU A 1 86 ? -9.205 7.161 13.809 1.00 94.00 86 LEU A CA 1
ATOM 707 C C . LEU A 1 86 ? -10.670 7.309 13.378 1.00 94.00 86 LEU A C 1
ATOM 709 O O . LEU A 1 86 ? -11.372 6.292 13.244 1.00 94.00 86 LEU A O 1
ATOM 713 N N . PRO A 1 87 ? -11.140 8.536 13.093 1.00 92.94 87 PRO A N 1
ATOM 714 C CA . PRO A 1 87 ? -12.410 8.730 12.411 1.00 92.94 87 PRO A CA 1
ATOM 715 C C . PRO A 1 87 ? -12.334 8.167 10.985 1.00 92.94 87 PRO A C 1
ATOM 717 O O . PRO A 1 87 ? -11.274 8.126 10.362 1.00 92.94 87 PRO A O 1
ATOM 720 N N . ARG A 1 88 ? -13.480 7.739 10.440 1.00 90.38 88 ARG A N 1
ATOM 721 C CA . ARG A 1 88 ? -13.553 7.131 9.094 1.00 90.38 88 ARG A CA 1
ATOM 722 C C . ARG A 1 88 ? -12.983 8.017 7.984 1.00 90.38 88 ARG A C 1
ATOM 724 O O . ARG A 1 88 ? -12.440 7.487 7.020 1.00 90.38 88 ARG A O 1
ATOM 731 N N . SER A 1 89 ? -13.081 9.337 8.131 1.00 93.38 89 SER A N 1
ATOM 732 C CA . SER A 1 89 ? -12.507 10.325 7.211 1.00 93.38 89 SER A CA 1
AT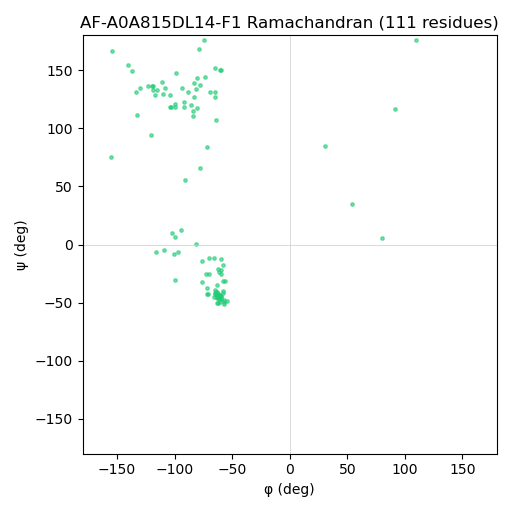OM 733 C C . SER A 1 89 ? -10.984 10.221 7.078 1.00 93.38 89 SER A C 1
ATOM 735 O O . SER A 1 89 ? -10.443 10.582 6.039 1.00 93.38 89 SER A O 1
ATOM 737 N N . GLU A 1 90 ? -10.294 9.693 8.090 1.00 94.81 90 GLU A N 1
ATOM 738 C CA . GLU A 1 90 ? -8.830 9.590 8.127 1.00 94.81 90 GLU A CA 1
ATOM 739 C C . GLU A 1 90 ? -8.312 8.189 7.773 1.00 94.81 90 GLU A C 1
ATOM 741 O O . GLU A 1 90 ? -7.112 7.998 7.579 1.00 94.81 90 GLU A O 1
ATOM 746 N N . HIS A 1 91 ? -9.197 7.192 7.640 1.00 94.56 91 HIS A N 1
ATOM 747 C CA . HIS A 1 91 ? -8.792 5.800 7.405 1.00 94.56 91 HIS A CA 1
ATOM 748 C C . HIS A 1 91 ? -7.987 5.642 6.118 1.00 94.56 91 HIS A C 1
ATOM 750 O O . HIS A 1 91 ? -6.941 5.000 6.135 1.00 94.56 91 HIS A O 1
ATOM 756 N N . ARG A 1 92 ? -8.425 6.264 5.016 1.00 94.69 92 ARG A N 1
ATOM 757 C CA . ARG A 1 92 ? -7.695 6.207 3.740 1.00 94.69 92 ARG A CA 1
ATOM 758 C C . ARG A 1 92 ? -6.291 6.796 3.867 1.00 94.69 92 ARG A C 1
ATOM 760 O O . ARG A 1 92 ? -5.350 6.178 3.389 1.00 94.69 92 ARG A O 1
ATOM 767 N N . ASN A 1 93 ? -6.148 7.936 4.544 1.00 94.94 93 ASN A N 1
ATOM 768 C CA . ASN A 1 93 ? -4.847 8.580 4.740 1.00 94.94 93 ASN A CA 1
ATOM 769 C C . ASN A 1 93 ? -3.909 7.681 5.546 1.00 94.94 93 ASN A C 1
ATOM 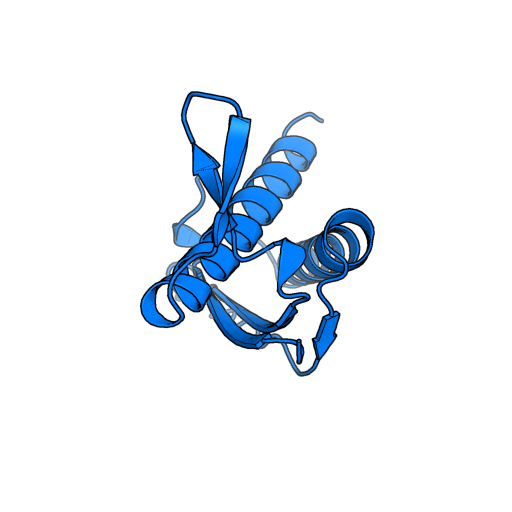771 O O . ASN A 1 93 ? -2.760 7.505 5.153 1.00 94.94 93 ASN A O 1
ATOM 775 N N . LYS A 1 94 ? -4.419 7.036 6.603 1.00 95.12 94 LYS A N 1
ATOM 776 C CA . LYS A 1 94 ? -3.623 6.098 7.400 1.00 95.12 94 LYS A CA 1
ATOM 777 C C . LYS A 1 94 ? -3.155 4.890 6.592 1.00 95.12 94 LYS A C 1
ATOM 779 O O . LYS A 1 94 ? -2.016 4.457 6.726 1.00 95.12 94 LYS A O 1
ATOM 784 N N . VAL A 1 95 ? -4.022 4.343 5.741 1.00 95.06 95 VAL A N 1
ATOM 785 C CA . VAL A 1 95 ? -3.652 3.229 4.857 1.00 95.06 95 VAL A CA 1
ATOM 786 C C . VAL A 1 95 ? -2.597 3.675 3.839 1.00 95.06 95 VAL A C 1
ATOM 788 O O . VAL A 1 95 ? -1.619 2.960 3.636 1.00 95.06 95 VAL A O 1
ATOM 791 N N . THR A 1 96 ? -2.747 4.864 3.247 1.00 95.31 96 THR A N 1
ATOM 792 C CA . THR A 1 96 ? -1.750 5.439 2.332 1.00 95.31 96 THR A CA 1
ATOM 793 C C . THR A 1 96 ? -0.392 5.628 3.008 1.00 95.31 96 THR A C 1
ATOM 795 O O . THR A 1 96 ? 0.621 5.257 2.423 1.00 95.31 96 THR A O 1
ATOM 798 N N . GLU A 1 97 ? -0.364 6.152 4.236 1.00 94.88 97 GLU A N 1
ATOM 799 C CA . GLU A 1 97 ? 0.856 6.314 5.039 1.00 94.88 97 GLU A CA 1
ATOM 800 C C . GLU A 1 97 ? 1.567 4.971 5.237 1.00 94.88 97 GLU A C 1
ATOM 802 O O . GLU A 1 97 ? 2.731 4.840 4.868 1.00 94.88 97 GLU A O 1
ATOM 807 N N . ILE A 1 98 ? 0.849 3.940 5.697 1.00 94.81 98 ILE A N 1
ATOM 808 C CA . ILE A 1 98 ? 1.431 2.609 5.932 1.00 94.81 98 ILE A CA 1
ATOM 809 C C . ILE A 1 98 ? 2.051 2.027 4.651 1.00 94.81 98 ILE A C 1
ATOM 811 O O . ILE A 1 98 ? 3.121 1.415 4.692 1.00 94.81 98 ILE A O 1
ATOM 815 N N . ILE A 1 99 ? 1.403 2.211 3.499 1.00 94.19 99 ILE A N 1
ATOM 816 C CA . ILE A 1 99 ? 1.922 1.725 2.213 1.00 94.19 99 ILE A CA 1
ATOM 817 C C . ILE A 1 99 ? 3.143 2.533 1.775 1.00 94.19 99 ILE A C 1
ATOM 819 O O . ILE A 1 99 ? 4.116 1.933 1.321 1.00 94.19 99 ILE A O 1
ATOM 823 N N . ARG A 1 100 ? 3.128 3.865 1.924 1.00 94.75 100 ARG A N 1
ATOM 824 C CA . ARG A 1 100 ? 4.285 4.718 1.603 1.00 94.75 100 ARG A CA 1
ATOM 825 C C . ARG A 1 100 ? 5.489 4.359 2.469 1.00 94.75 100 ARG A C 1
ATOM 827 O O . ARG A 1 100 ? 6.566 4.141 1.927 1.00 94.75 100 ARG A O 1
ATOM 834 N N . GLU A 1 101 ? 5.299 4.206 3.778 1.00 94.31 101 GLU A N 1
ATOM 835 C CA . GLU A 1 101 ? 6.348 3.775 4.712 1.00 94.31 101 GLU A CA 1
ATOM 836 C C . GLU A 1 101 ? 6.894 2.387 4.358 1.00 94.31 101 GLU A C 1
ATOM 838 O O . GLU A 1 101 ? 8.106 2.173 4.326 1.00 94.31 101 GLU A O 1
ATOM 843 N N . THR A 1 102 ? 6.003 1.441 4.041 1.00 94.44 102 THR A N 1
ATOM 844 C CA . THR A 1 102 ? 6.389 0.090 3.608 1.00 94.44 102 THR A CA 1
ATOM 845 C C . THR A 1 102 ? 7.214 0.135 2.322 1.00 94.44 102 THR A C 1
ATOM 847 O O . THR A 1 102 ? 8.244 -0.530 2.228 1.00 94.44 102 THR A O 1
ATOM 850 N N . THR A 1 103 ? 6.786 0.942 1.351 1.00 93.44 103 THR A N 1
ATOM 851 C CA . THR A 1 103 ? 7.469 1.113 0.063 1.00 93.44 103 THR A CA 1
ATOM 852 C C . THR A 1 103 ? 8.859 1.707 0.270 1.00 93.44 103 THR A C 1
ATOM 854 O O . THR A 1 103 ? 9.840 1.108 -0.162 1.00 93.44 103 THR A O 1
ATOM 857 N N . ALA A 1 104 ? 8.969 2.806 1.022 1.00 93.50 104 ALA A N 1
ATOM 858 C CA . ALA A 1 104 ? 10.249 3.436 1.345 1.00 93.50 104 ALA A CA 1
ATOM 859 C C . ALA A 1 104 ? 11.206 2.469 2.061 1.00 93.50 104 ALA A C 1
ATOM 861 O O . ALA A 1 104 ? 12.386 2.389 1.726 1.00 93.50 104 ALA A O 1
ATOM 862 N N . LYS A 1 105 ? 10.698 1.672 3.010 1.00 93.31 105 LYS A N 1
ATOM 863 C CA . LYS A 1 105 ? 11.501 0.666 3.717 1.00 93.31 105 LYS A CA 1
ATOM 864 C C . LYS A 1 105 ? 12.059 -0.400 2.774 1.00 93.31 105 LYS A C 1
ATOM 866 O O . LYS A 1 105 ? 13.218 -0.785 2.909 1.00 93.31 105 LYS A O 1
ATOM 871 N N . ILE A 1 106 ? 11.245 -0.894 1.844 1.00 92.94 106 ILE A N 1
ATOM 872 C CA . ILE A 1 106 ? 11.675 -1.902 0.868 1.00 92.94 106 ILE A CA 1
ATOM 873 C C . ILE A 1 106 ? 12.740 -1.318 -0.067 1.00 92.94 106 ILE A C 1
ATOM 875 O O . ILE A 1 106 ? 13.768 -1.958 -0.269 1.00 92.94 106 ILE A O 1
ATOM 879 N N . LEU A 1 107 ? 12.532 -0.099 -0.567 1.00 91.00 107 LEU A N 1
ATOM 880 C CA . LEU A 1 107 ? 13.478 0.597 -1.443 1.00 91.00 107 LEU A CA 1
ATOM 881 C C . LEU A 1 107 ? 14.831 0.850 -0.761 1.00 91.00 107 LEU A C 1
ATOM 883 O O . LEU A 1 107 ? 15.877 0.536 -1.322 1.00 91.00 107 LEU A O 1
ATOM 887 N N . ASN A 1 108 ? 14.830 1.328 0.486 1.00 87.38 108 ASN A N 1
ATOM 888 C CA . ASN A 1 108 ? 16.068 1.586 1.231 1.00 87.38 108 ASN A CA 1
ATOM 889 C C . ASN A 1 108 ? 16.882 0.308 1.492 1.00 87.38 108 ASN A C 1
ATOM 891 O O . ASN A 1 108 ? 18.112 0.329 1.449 1.00 87.38 108 ASN A O 1
ATOM 895 N N . ASN A 1 109 ? 16.205 -0.822 1.713 1.00 81.69 109 ASN A N 1
ATOM 896 C CA . ASN A 1 109 ? 16.871 -2.114 1.874 1.00 81.69 109 ASN A CA 1
ATOM 897 C C . ASN A 1 109 ? 17.489 -2.636 0.564 1.00 81.69 109 ASN A C 1
ATOM 899 O O . ASN A 1 109 ? 18.434 -3.419 0.621 1.00 81.69 109 ASN A O 1
ATOM 903 N N . GLN A 1 110 ? 16.977 -2.224 -0.601 1.00 70.75 110 GLN A N 1
ATOM 904 C CA . GLN A 1 110 ? 17.548 -2.587 -1.904 1.00 70.75 110 GLN A CA 1
ATOM 905 C C . GLN A 1 110 ? 18.822 -1.788 -2.221 1.00 70.75 110 GLN A C 1
ATOM 907 O O . GLN A 1 110 ? 19.732 -2.340 -2.825 1.00 70.75 110 GLN A O 1
ATOM 912 N N . ASN A 1 111 ? 18.923 -0.539 -1.754 1.00 58.16 111 ASN A N 1
ATOM 913 C CA . ASN A 1 111 ? 20.083 0.342 -1.971 1.00 58.16 111 ASN A CA 1
ATOM 914 C C . ASN A 1 111 ? 21.268 0.092 -1.012 1.00 58.16 111 ASN A C 1
ATOM 916 O O . ASN A 1 111 ? 22.260 0.814 -1.062 1.00 58.16 111 ASN A O 1
ATOM 920 N N . SER A 1 112 ? 21.154 -0.875 -0.096 1.00 51.94 112 SER A N 1
ATOM 921 C CA . SER A 1 112 ? 22.176 -1.178 0.924 1.00 51.94 112 SER A CA 1
ATOM 922 C C . SER A 1 112 ? 23.161 -2.289 0.507 1.00 51.94 112 SER A C 1
ATOM 924 O O . SER A 1 112 ? 23.895 -2.800 1.354 1.00 51.94 112 SER A O 1
ATOM 926 N N . TYR A 1 113 ? 23.165 -2.666 -0.774 1.00 39.69 113 TYR A N 1
ATOM 927 C CA . TYR A 1 113 ? 24.061 -3.645 -1.401 1.00 39.69 113 TYR A CA 1
ATOM 928 C C . TYR A 1 113 ? 24.753 -3.024 -2.613 1.00 39.69 113 TYR A C 1
ATOM 930 O O . TYR A 1 113 ? 25.883 -3.470 -2.913 1.00 39.69 113 TYR A O 1
#

Radius of gyration: 15.03 Å; Cα contacts (8 Å, |Δi|>4): 144; chains: 1; bounding box: 40×21×48 Å

Secondary structure (DSSP, 8-state):
-PPEEEEEEEEGGGS--SSPPPHHHHHHHHHHHHHHHHHHH-PEE-S----EEETTEEEEEEEEEEEEE-GGGSEEE-TTS-EEEPPHHHHHHHHHHHHHHHHHHHHHHHTT-

Sequence (113 aa):
MPNYETKVTISMSDFELNGKMNNIELFRLYTQICQYLSNNYGMYIFSTGLGYCCKDDDENDFLKFNILIHPKWLVNIDKNGQKQKLPRSEHRNKVTEIIRETTAKILNNQNSY

Solvent-accessible surface area (backbone atoms only — not comparable to full-atom values): 6744 Å² total; per-residue (Å²): 128,78,65,47,75,50,78,44,76,44,55,52,66,80,45,98,62,100,63,86,77,50,74,66,54,50,51,50,49,51,51,51,46,51,52,49,36,36,75,77,60,58,28,47,76,61,65,81,60,59,67,50,79,46,97,89,42,60,78,64,21,32,49,34,44,29,37,40,33,50,59,88,70,43,46,46,69,49,99,84,70,48,78,42,76,53,57,79,89,49,42,62,59,54,52,43,48,55,49,52,54,48,47,53,53,54,52,56,64,63,74,75,117